Protein AF-A0A920JPE4-F1 (afdb_monomer_lite)

Secondary structure (DSSP, 8-state):
--PPPHHHHHHHHHHTSHHHHTTS-HHHHHHSTTPEEEE--TTSSS-EEEEEETTEEEEES-GGG-

Foldseek 3Di:
DPPDDPVQVVVQVVCLDPVNLVVDPQVCLVVCAPPWDWDDDPPDPAIWIWHRHNSGIHIDRDPVVD

Radius of gyration: 12.26 Å; chains: 1; bounding box: 34×23×29 Å

Sequence (66 aa):
MKKESTTLSIINRFLSSEKILKSIPDSLFTDLAEKIIKLRIDDISYDIYLELSENSITLSESSDKF

Structure (mmCIF, N/CA/C/O backbone):
data_AF-A0A920JPE4-F1
#
_entry.id   AF-A0A920JPE4-F1
#
loop_
_atom_site.group_PDB
_atom_site.id
_atom_site.type_symbol
_atom_site.label_atom_id
_atom_site.label_alt_id
_atom_site.label_comp_id
_atom_site.label_asym_id
_atom_site.label_entity_id
_atom_site.label_seq_id
_atom_site.pdbx_PDB_ins_code
_atom_site.Cartn_x
_atom_site.Cartn_y
_atom_site.Cartn_z
_atom_site.occupancy
_atom_site.B_iso_or_equiv
_atom_site.auth_seq_id
_atom_site.auth_comp_id
_atom_site.auth_asym_id
_atom_site.auth_atom_id
_atom_site.pdbx_PDB_model_num
ATOM 1 N N . MET A 1 1 ? 22.381 -8.781 -4.277 1.00 37.91 1 MET A N 1
ATOM 2 C CA . MET A 1 1 ? 21.452 -7.924 -3.508 1.00 37.91 1 MET A CA 1
ATOM 3 C C . MET A 1 1 ? 20.786 -6.961 -4.479 1.00 37.91 1 MET A C 1
ATOM 5 O O . MET A 1 1 ? 21.484 -6.115 -5.027 1.00 37.91 1 MET A O 1
ATOM 9 N N . LYS A 1 2 ? 19.488 -7.123 -4.773 1.00 45.84 2 LYS A N 1
ATOM 10 C CA . LYS A 1 2 ? 18.748 -6.121 -5.556 1.00 45.84 2 LYS A CA 1
ATOM 11 C C . LYS A 1 2 ? 18.652 -4.864 -4.686 1.00 45.84 2 LYS A C 1
ATOM 13 O O . LYS A 1 2 ? 18.062 -4.930 -3.613 1.00 45.84 2 LYS A O 1
ATOM 18 N N . LYS A 1 3 ? 19.308 -3.773 -5.094 1.00 50.00 3 LYS A N 1
ATOM 19 C CA . LYS A 1 3 ? 19.095 -2.456 -4.481 1.00 50.00 3 LYS A CA 1
ATOM 20 C C . LYS A 1 3 ? 17.620 -2.133 -4.677 1.00 50.00 3 LYS A C 1
ATOM 22 O O . LYS A 1 3 ? 17.190 -2.044 -5.820 1.00 50.00 3 LYS A O 1
ATOM 27 N N . GLU A 1 4 ? 16.859 -2.002 -3.598 1.00 56.59 4 GLU A N 1
ATOM 28 C CA . GLU A 1 4 ? 15.566 -1.330 -3.702 1.00 56.59 4 GLU A CA 1
ATOM 29 C C . GLU A 1 4 ? 15.803 0.048 -4.309 1.00 56.59 4 GLU A C 1
ATOM 31 O O . GLU A 1 4 ? 16.732 0.757 -3.904 1.00 56.59 4 GLU A O 1
ATOM 36 N N . SER A 1 5 ? 15.016 0.387 -5.328 1.00 66.62 5 SER A N 1
ATOM 37 C CA . SER A 1 5 ? 15.030 1.716 -5.921 1.00 66.62 5 SER A CA 1
ATOM 38 C C . SER A 1 5 ? 14.900 2.749 -4.802 1.00 66.62 5 SER A C 1
ATOM 40 O O . SER A 1 5 ? 13.978 2.680 -3.987 1.00 66.62 5 SER A O 1
ATOM 42 N N . THR A 1 6 ? 15.834 3.703 -4.733 1.00 73.75 6 THR A N 1
ATOM 43 C CA . THR A 1 6 ? 15.840 4.760 -3.706 1.00 73.75 6 THR A CA 1
ATOM 44 C C . THR A 1 6 ? 14.502 5.504 -3.663 1.00 73.75 6 THR A C 1
ATOM 46 O O . THR A 1 6 ? 14.077 5.968 -2.613 1.00 73.75 6 THR A O 1
ATOM 49 N N . THR A 1 7 ? 13.800 5.576 -4.794 1.00 77.56 7 THR A N 1
ATOM 50 C CA . THR A 1 7 ? 12.460 6.159 -4.887 1.0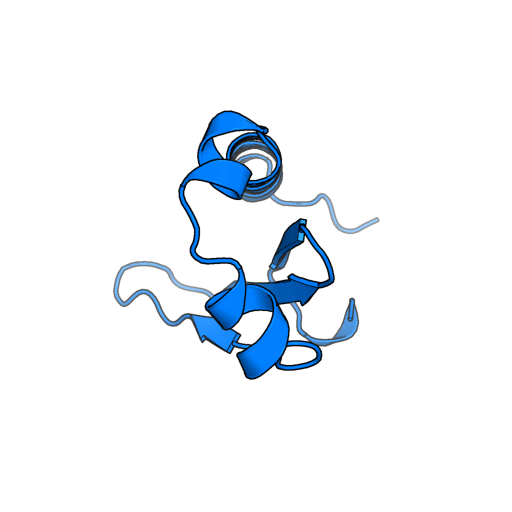0 77.56 7 THR A CA 1
ATOM 51 C C . THR A 1 7 ? 11.417 5.332 -4.133 1.00 77.56 7 THR A C 1
ATOM 53 O O . THR A 1 7 ? 10.648 5.891 -3.357 1.00 77.56 7 THR A O 1
ATOM 56 N N . LEU A 1 8 ? 11.412 4.006 -4.298 1.00 80.81 8 LEU A N 1
ATOM 57 C CA . LEU A 1 8 ? 10.484 3.117 -3.590 1.00 80.81 8 LEU A CA 1
ATOM 58 C C . LEU A 1 8 ? 10.716 3.125 -2.085 1.00 80.81 8 LEU A C 1
ATOM 60 O O . LEU A 1 8 ? 9.752 3.168 -1.327 1.00 80.81 8 LEU A O 1
ATOM 64 N N . SER A 1 9 ? 11.974 3.154 -1.641 1.00 82.50 9 SER A N 1
ATOM 65 C CA . S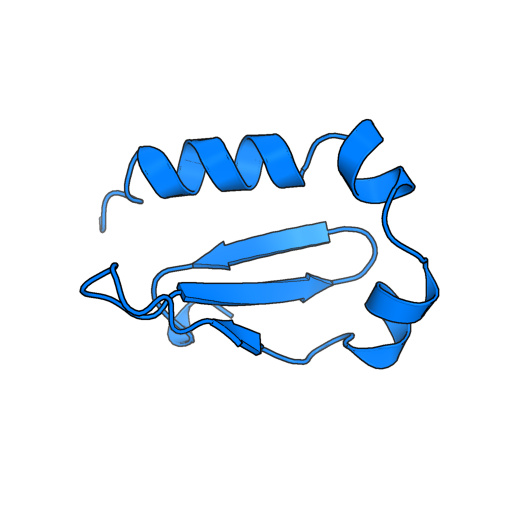ER A 1 9 ? 12.267 3.230 -0.207 1.00 82.50 9 SER A CA 1
ATOM 66 C C . SER A 1 9 ? 11.792 4.553 0.410 1.00 82.50 9 SER A C 1
ATOM 68 O O . SER A 1 9 ? 11.270 4.557 1.526 1.00 82.50 9 SER A O 1
ATOM 70 N N . ILE A 1 10 ? 11.892 5.668 -0.324 1.00 85.44 10 ILE A N 1
ATOM 71 C CA . ILE A 1 10 ? 11.343 6.966 0.097 1.00 85.44 10 ILE A CA 1
ATOM 72 C C . ILE A 1 10 ? 9.812 6.916 0.176 1.00 85.44 10 ILE A C 1
ATOM 74 O O . ILE A 1 10 ? 9.246 7.369 1.173 1.00 85.44 10 ILE A O 1
ATOM 78 N N . ILE A 1 11 ? 9.142 6.356 -0.835 1.00 85.69 11 ILE A N 1
ATOM 79 C CA . ILE A 1 11 ? 7.675 6.262 -0.857 1.00 85.69 11 ILE A CA 1
ATOM 80 C C . ILE A 1 11 ? 7.178 5.353 0.268 1.00 85.69 11 ILE A C 1
ATOM 82 O O . ILE A 1 11 ? 6.291 5.754 1.016 1.00 85.69 11 ILE A O 1
ATOM 86 N N . ASN A 1 12 ? 7.786 4.181 0.457 1.00 87.81 12 ASN A N 1
ATOM 87 C CA . ASN A 1 12 ? 7.431 3.283 1.556 1.00 87.81 12 ASN A CA 1
ATOM 88 C C . ASN A 1 12 ? 7.591 3.975 2.910 1.00 87.81 12 ASN A C 1
ATOM 90 O O . ASN A 1 12 ? 6.673 3.941 3.721 1.00 87.81 12 ASN A O 1
ATOM 94 N N . ARG A 1 13 ? 8.684 4.718 3.126 1.00 88.50 13 ARG A N 1
ATOM 95 C CA . ARG A 1 13 ? 8.866 5.495 4.361 1.00 88.50 13 ARG A CA 1
ATOM 96 C C . ARG A 1 13 ? 7.775 6.552 4.570 1.00 88.50 13 ARG A C 1
ATOM 98 O O . ARG A 1 13 ? 7.392 6.808 5.710 1.00 88.50 13 ARG A O 1
ATOM 105 N N . PHE A 1 14 ? 7.292 7.177 3.497 1.00 88.19 14 PHE A N 1
ATOM 106 C CA . PHE A 1 14 ? 6.168 8.111 3.559 1.00 88.19 14 PHE A CA 1
ATOM 107 C C . PHE A 1 14 ? 4.854 7.400 3.923 1.00 88.19 14 PHE A C 1
ATOM 109 O O . PHE A 1 14 ? 4.139 7.863 4.817 1.00 88.19 14 PHE A O 1
ATOM 116 N N . LEU A 1 15 ? 4.572 6.258 3.290 1.00 88.44 15 LEU A N 1
ATOM 117 C CA . LEU A 1 15 ? 3.377 5.446 3.541 1.00 88.44 15 LEU A CA 1
ATOM 118 C C . LEU A 1 15 ? 3.349 4.854 4.956 1.00 88.44 15 LEU A C 1
ATOM 120 O O . LEU A 1 15 ? 2.284 4.782 5.559 1.00 88.44 15 LEU A O 1
ATOM 124 N N . SER A 1 16 ? 4.511 4.523 5.528 1.00 88.31 16 SER A N 1
ATOM 125 C CA . SER A 1 16 ? 4.631 4.056 6.917 1.00 88.31 16 SER A CA 1
ATOM 126 C C . SER A 1 16 ? 4.451 5.159 7.968 1.00 88.31 16 SER A C 1
ATOM 128 O O . SER A 1 16 ? 4.548 4.885 9.164 1.00 88.31 16 SER A O 1
ATOM 130 N N . SER A 1 17 ? 4.246 6.420 7.573 1.00 91.19 17 SER A N 1
ATOM 13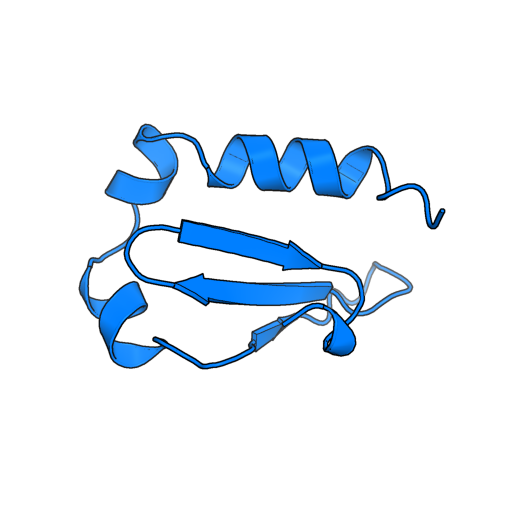1 C CA . SER A 1 17 ? 4.034 7.487 8.550 1.00 91.19 17 SER A CA 1
ATOM 132 C C . SER A 1 17 ? 2.658 7.367 9.209 1.00 91.19 17 SER A C 1
ATOM 134 O O . SER A 1 17 ? 1.641 7.167 8.549 1.00 91.19 17 SER A O 1
ATOM 136 N N . GLU A 1 18 ? 2.609 7.562 10.527 1.00 89.12 18 GLU A N 1
ATOM 137 C CA . GLU A 1 18 ? 1.379 7.421 11.319 1.00 89.12 18 GLU A CA 1
ATOM 138 C C . GLU A 1 18 ? 0.239 8.316 10.805 1.00 89.12 18 GLU A C 1
ATOM 140 O O . GLU A 1 18 ? -0.923 7.917 10.800 1.00 89.12 18 GLU A O 1
ATOM 145 N N . LYS A 1 19 ? 0.571 9.520 10.321 1.00 89.50 19 LYS A N 1
ATOM 146 C CA . LYS A 1 19 ? -0.401 10.452 9.738 1.00 89.50 19 LYS A CA 1
ATOM 147 C C . LYS A 1 19 ? -1.067 9.881 8.483 1.00 89.50 19 LYS A C 1
ATOM 149 O O . LYS A 1 19 ? -2.255 10.112 8.286 1.00 89.50 19 LYS A O 1
ATOM 154 N N . ILE A 1 20 ? -0.307 9.172 7.647 1.00 88.69 20 ILE A N 1
ATOM 155 C CA . ILE A 1 20 ? -0.836 8.529 6.443 1.00 88.69 20 ILE A CA 1
ATOM 156 C C . ILE A 1 20 ? -1.664 7.312 6.831 1.00 88.69 20 ILE A C 1
ATOM 158 O O . ILE A 1 20 ? -2.815 7.233 6.415 1.00 88.69 20 ILE A O 1
ATOM 162 N N . LEU A 1 21 ? -1.150 6.436 7.695 1.00 86.25 21 LEU A N 1
ATOM 163 C CA . LEU A 1 21 ? -1.891 5.252 8.142 1.00 86.25 21 LEU A CA 1
ATOM 164 C C . LEU A 1 21 ? -3.243 5.625 8.772 1.00 86.25 21 LEU A C 1
ATOM 166 O O . LEU A 1 21 ? -4.265 5.072 8.389 1.00 86.25 21 LEU A O 1
ATOM 170 N N . LYS A 1 22 ? -3.283 6.650 9.634 1.00 87.81 22 LYS A N 1
ATOM 171 C CA . LYS A 1 22 ? -4.527 7.159 10.248 1.00 87.81 22 LYS A CA 1
ATOM 172 C C . LYS A 1 22 ? -5.484 7.854 9.277 1.00 87.81 22 LYS A C 1
ATOM 174 O O . LYS A 1 22 ? -6.630 8.105 9.636 1.00 87.81 22 LYS A O 1
ATOM 179 N N . SER A 1 23 ? -5.017 8.238 8.089 1.00 87.94 23 SER A N 1
ATOM 180 C CA . SER A 1 23 ? -5.875 8.846 7.063 1.00 87.94 23 SER A CA 1
ATOM 181 C C . SER A 1 23 ? -6.641 7.809 6.243 1.00 87.94 23 SER A C 1
ATOM 183 O O . SER A 1 23 ? -7.543 8.170 5.489 1.00 87.94 23 SER A O 1
ATOM 185 N N . ILE A 1 24 ? -6.281 6.534 6.384 1.00 83.56 24 ILE A N 1
ATOM 186 C CA . ILE A 1 24 ? -6.834 5.437 5.606 1.00 83.56 24 ILE A CA 1
ATOM 187 C C . ILE A 1 24 ? -7.905 4.754 6.455 1.00 83.56 24 ILE A C 1
ATOM 189 O O . ILE A 1 24 ? -7.623 4.379 7.589 1.00 83.56 24 ILE A O 1
ATOM 193 N N . PRO A 1 25 ? -9.137 4.611 5.939 1.00 86.12 25 PRO A N 1
ATOM 194 C CA . PRO A 1 25 ? -10.194 3.887 6.629 1.00 86.12 25 PRO A CA 1
ATOM 195 C C . PRO A 1 25 ? -9.753 2.479 7.034 1.00 86.12 25 PRO A C 1
ATOM 197 O O . PRO A 1 25 ? -9.282 1.724 6.187 1.00 86.12 25 PRO A O 1
ATOM 200 N N . ASP A 1 26 ? -9.990 2.094 8.288 1.00 81.88 26 ASP A N 1
ATOM 201 C CA . ASP A 1 26 ? -9.664 0.749 8.790 1.00 81.88 26 ASP A CA 1
ATOM 202 C C . ASP A 1 26 ? -10.286 -0.362 7.924 1.00 81.88 26 ASP A C 1
ATOM 204 O O . ASP A 1 26 ? -9.679 -1.410 7.712 1.00 81.88 26 ASP A O 1
ATOM 208 N N . SER A 1 27 ? -11.458 -0.092 7.332 1.00 82.19 27 SER A N 1
ATOM 209 C CA . SER A 1 27 ? -12.146 -1.008 6.418 1.00 82.19 27 SER A CA 1
ATOM 210 C C . SER A 1 27 ? -11.305 -1.394 5.196 1.00 82.19 27 SER A C 1
ATOM 212 O O . SER A 1 27 ? -11.437 -2.500 4.686 1.00 82.19 27 SER A O 1
ATOM 214 N N . LEU A 1 28 ? -10.414 -0.515 4.720 1.00 78.62 28 LEU A N 1
ATOM 215 C CA . LEU A 1 28 ? -9.519 -0.835 3.603 1.00 78.62 28 LEU A CA 1
ATOM 216 C C . LEU A 1 28 ? -8.498 -1.905 3.986 1.00 78.62 28 LEU A C 1
ATOM 218 O O . LEU A 1 28 ? -8.208 -2.769 3.163 1.00 78.62 28 LEU A O 1
ATOM 222 N N . PHE A 1 29 ? -7.980 -1.872 5.215 1.00 76.62 29 PHE A N 1
ATOM 223 C CA . PHE A 1 29 ? -7.040 -2.886 5.687 1.00 76.62 29 PHE A CA 1
ATOM 224 C C . PHE A 1 29 ? -7.729 -4.230 5.904 1.00 76.62 29 PHE A C 1
ATOM 226 O O . PHE A 1 29 ? -7.120 -5.251 5.623 1.00 76.62 29 PHE A O 1
ATOM 233 N N . THR A 1 30 ? -8.996 -4.254 6.330 1.00 77.31 30 THR A N 1
ATOM 234 C CA . THR A 1 30 ? -9.748 -5.508 6.505 1.00 77.31 30 THR A CA 1
ATOM 235 C C . THR A 1 30 ? -10.255 -6.095 5.188 1.00 77.31 30 THR A C 1
ATOM 237 O O . THR A 1 30 ? -10.157 -7.300 4.977 1.00 77.31 30 THR A O 1
ATOM 240 N N . ASP A 1 31 ? -10.774 -5.267 4.277 1.00 74.12 31 ASP A N 1
ATOM 241 C CA . ASP A 1 31 ? -11.399 -5.735 3.027 1.00 74.12 31 ASP A CA 1
ATOM 242 C C . ASP A 1 31 ? -10.368 -6.201 1.987 1.00 74.12 31 ASP A C 1
ATOM 244 O O . ASP A 1 31 ? -10.668 -6.980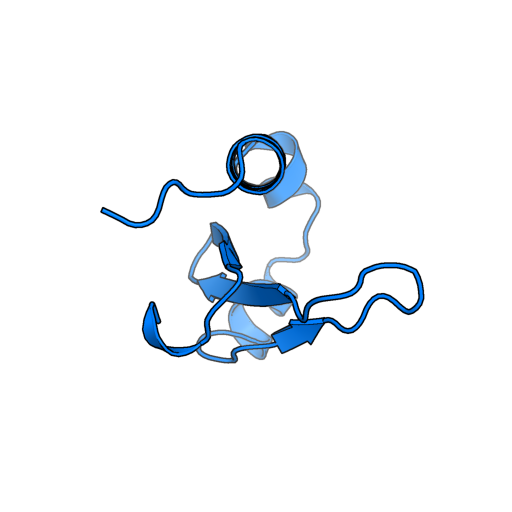 1.064 1.00 74.12 31 ASP A O 1
ATOM 248 N N . LEU A 1 32 ? -9.147 -5.682 2.113 1.00 71.75 32 LEU A N 1
ATOM 249 C CA . LEU A 1 32 ? -8.022 -5.956 1.230 1.00 71.75 32 LEU A CA 1
ATOM 250 C C . LEU A 1 32 ? -6.864 -6.653 1.944 1.00 71.75 32 LEU A C 1
ATOM 252 O O . LEU A 1 32 ? -5.830 -6.856 1.308 1.00 71.75 32 LEU A O 1
ATOM 256 N N . ALA A 1 33 ? -7.043 -7.050 3.210 1.00 66.00 33 ALA A N 1
ATOM 257 C CA . ALA A 1 33 ? -6.108 -7.929 3.899 1.00 66.00 33 ALA A CA 1
ATOM 258 C C . ALA A 1 33 ? -5.781 -9.121 2.989 1.00 66.00 33 ALA A C 1
ATOM 260 O O . ALA A 1 33 ? -6.683 -9.733 2.411 1.00 66.00 33 ALA A O 1
ATOM 261 N N . GLU A 1 34 ? -4.486 -9.402 2.827 1.00 68.69 34 GLU A N 1
ATOM 262 C CA . GLU A 1 34 ? -3.947 -10.511 2.020 1.00 68.69 34 GLU A CA 1
ATOM 263 C C . GLU A 1 34 ? -4.104 -10.368 0.493 1.00 68.69 34 GLU A C 1
ATOM 265 O O . GLU A 1 34 ? -3.740 -11.275 -0.261 1.00 68.69 34 GLU A O 1
ATOM 270 N N . LYS A 1 35 ? -4.604 -9.231 -0.011 1.00 72.12 35 LYS A N 1
ATOM 271 C CA . LYS A 1 35 ? -4.664 -8.969 -1.456 1.00 72.12 35 LYS A CA 1
ATOM 272 C C . LYS A 1 35 ? -3.446 -8.178 -1.915 1.00 72.12 35 LYS A C 1
ATOM 274 O O . LYS A 1 35 ? -3.171 -7.086 -1.427 1.00 72.12 35 LYS A O 1
ATOM 279 N N . ILE A 1 36 ? -2.781 -8.686 -2.949 1.00 71.00 36 ILE A N 1
ATOM 280 C CA . ILE A 1 36 ? -1.759 -7.939 -3.685 1.00 71.00 36 ILE A CA 1
ATOM 281 C C . ILE A 1 36 ? -2.456 -7.124 -4.777 1.00 71.00 36 ILE A C 1
ATOM 283 O O . ILE A 1 36 ? -3.047 -7.680 -5.708 1.00 71.00 36 ILE A O 1
ATOM 287 N N . ILE A 1 37 ? -2.375 -5.798 -4.685 1.00 76.81 37 ILE A N 1
ATOM 288 C CA . ILE A 1 37 ? -2.931 -4.888 -5.688 1.00 76.81 37 ILE A CA 1
ATOM 289 C C . ILE A 1 37 ? -1.829 -4.512 -6.669 1.00 76.81 37 ILE A C 1
ATOM 291 O O . ILE A 1 37 ? -0.833 -3.889 -6.311 1.00 76.81 37 ILE A O 1
ATOM 295 N N . LYS A 1 38 ? -2.018 -4.859 -7.940 1.00 78.06 38 LYS A N 1
ATOM 296 C CA . LYS A 1 38 ? -1.116 -4.438 -9.010 1.00 78.06 38 LYS A CA 1
ATOM 297 C C . LYS A 1 38 ? -1.498 -3.039 -9.496 1.00 78.06 38 LYS A C 1
ATOM 299 O O . LYS A 1 38 ? -2.563 -2.854 -10.081 1.00 78.06 38 LYS A O 1
ATOM 304 N N . LEU A 1 39 ? -0.615 -2.071 -9.282 1.00 76.88 39 LEU A N 1
ATOM 305 C CA . LEU A 1 39 ? -0.734 -0.703 -9.771 1.00 76.88 39 LEU A CA 1
ATOM 306 C C . LEU A 1 39 ? 0.040 -0.570 -11.085 1.00 76.88 39 LEU A C 1
ATOM 308 O O . LEU A 1 39 ? 1.264 -0.714 -11.127 1.00 76.88 39 LEU A O 1
ATOM 312 N N . ARG A 1 40 ? -0.689 -0.273 -12.162 1.00 70.88 40 ARG A N 1
ATOM 313 C CA . ARG A 1 40 ? -0.106 0.170 -13.428 1.00 70.88 40 ARG A CA 1
ATOM 314 C C . ARG A 1 40 ? -0.220 1.687 -13.495 1.00 70.88 40 ARG A C 1
ATOM 316 O O . ARG A 1 40 ? -1.320 2.221 -13.410 1.00 70.88 40 ARG A O 1
ATOM 323 N N . ILE A 1 41 ? 0.916 2.359 -13.620 1.00 69.75 41 ILE A N 1
ATOM 324 C CA . ILE A 1 41 ? 0.990 3.808 -13.802 1.00 69.75 41 ILE A CA 1
ATOM 325 C C . ILE A 1 41 ? 1.466 4.016 -15.234 1.00 69.75 41 ILE A C 1
ATOM 327 O O . ILE A 1 41 ? 2.579 3.614 -15.554 1.00 69.75 41 ILE A O 1
ATOM 331 N N . ASP A 1 42 ? 0.620 4.592 -16.092 1.00 73.38 42 ASP A N 1
ATOM 332 C CA . ASP A 1 42 ? 0.851 4.638 -17.547 1.00 73.38 42 ASP A CA 1
ATOM 333 C C . ASP A 1 42 ? 2.162 5.349 -17.943 1.00 73.38 42 ASP A C 1
ATOM 335 O O . ASP A 1 42 ? 2.751 5.028 -18.973 1.00 73.38 42 ASP A O 1
ATOM 339 N N . ASP A 1 43 ? 2.669 6.237 -17.082 1.00 72.56 43 ASP A N 1
ATOM 340 C CA . ASP A 1 43 ? 3.929 6.968 -17.273 1.00 72.56 43 ASP A CA 1
ATOM 341 C C . ASP A 1 43 ? 5.157 6.304 -16.613 1.00 72.56 43 ASP A C 1
ATOM 343 O O . ASP A 1 43 ? 6.255 6.868 -16.624 1.00 72.56 43 ASP A O 1
ATOM 347 N N . ILE A 1 44 ? 5.010 5.112 -16.020 1.00 66.69 44 ILE A N 1
ATOM 348 C CA . ILE A 1 44 ? 6.111 4.360 -15.404 1.00 66.69 44 ILE A CA 1
ATOM 349 C C . ILE A 1 44 ? 6.276 3.018 -16.116 1.00 66.69 44 ILE A C 1
ATOM 351 O O . ILE A 1 44 ? 5.348 2.234 -16.278 1.00 66.69 44 ILE A O 1
ATOM 355 N N . SER A 1 45 ? 7.508 2.729 -16.528 1.00 70.31 45 SER A N 1
ATOM 356 C CA . SER A 1 45 ? 7.874 1.564 -17.343 1.00 70.31 45 SER A CA 1
ATOM 357 C C . SER A 1 45 ? 7.910 0.227 -16.588 1.00 70.31 45 SER A C 1
ATOM 359 O O . SER A 1 45 ? 8.361 -0.777 -17.141 1.00 70.31 45 SER A O 1
ATOM 361 N N . TYR A 1 46 ? 7.446 0.190 -15.340 1.00 71.25 46 TYR A N 1
ATOM 362 C CA . TYR A 1 46 ? 7.375 -1.016 -14.523 1.00 71.25 46 TYR A CA 1
ATOM 363 C C . TYR A 1 46 ? 6.115 -1.022 -13.659 1.00 71.25 46 TYR A C 1
ATOM 365 O O . TYR A 1 46 ? 5.615 0.021 -13.239 1.00 71.25 46 TYR A O 1
ATOM 373 N N . ASP A 1 47 ? 5.609 -2.226 -13.401 1.00 79.19 47 ASP A N 1
ATOM 374 C CA . ASP A 1 47 ? 4.477 -2.430 -12.508 1.00 79.19 47 ASP A CA 1
ATOM 375 C C . ASP A 1 47 ? 4.924 -2.273 -11.045 1.00 79.19 47 ASP A C 1
ATOM 377 O O . ASP A 1 47 ? 6.003 -2.735 -10.661 1.00 79.19 47 ASP A O 1
ATOM 381 N N . ILE A 1 48 ? 4.071 -1.662 -10.221 1.00 82.12 48 ILE A N 1
ATOM 382 C CA . ILE A 1 48 ? 4.268 -1.564 -8.772 1.00 82.12 48 ILE A CA 1
ATOM 383 C C . ILE A 1 48 ? 3.179 -2.388 -8.092 1.00 82.12 48 ILE A C 1
ATOM 385 O O . ILE A 1 48 ? 2.003 -2.300 -8.432 1.00 82.12 48 ILE A O 1
ATOM 389 N N . TYR A 1 49 ? 3.566 -3.198 -7.124 1.00 84.06 49 TYR A N 1
ATOM 390 C CA . TYR A 1 49 ? 2.669 -4.005 -6.313 1.00 84.06 49 TYR A CA 1
ATOM 391 C C . T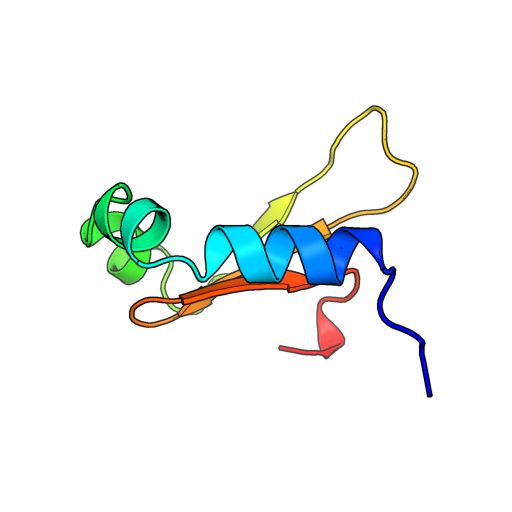YR A 1 49 ? 2.481 -3.320 -4.971 1.00 84.06 49 TYR A C 1
ATOM 393 O O . TYR A 1 49 ? 3.465 -2.961 -4.329 1.00 84.06 49 TYR A O 1
ATOM 401 N N . LEU A 1 50 ? 1.229 -3.134 -4.575 1.00 84.19 50 LEU A N 1
ATOM 402 C CA . LEU A 1 50 ? 0.829 -2.622 -3.278 1.00 84.19 50 LEU A CA 1
ATOM 403 C C . LEU A 1 50 ? 0.321 -3.784 -2.426 1.00 84.19 50 LEU A C 1
ATOM 405 O O . LEU A 1 50 ? -0.552 -4.544 -2.848 1.00 84.19 50 LEU A O 1
ATOM 409 N N . GLU A 1 51 ? 0.873 -3.886 -1.229 1.00 82.50 51 GLU A N 1
ATOM 410 C CA . GLU A 1 51 ? 0.464 -4.818 -0.190 1.00 82.50 51 GLU A CA 1
ATOM 411 C C . GLU A 1 51 ? -0.184 -4.036 0.954 1.00 82.50 51 GLU A C 1
ATOM 413 O O . GLU A 1 51 ? 0.331 -2.993 1.377 1.00 82.50 51 GLU A O 1
ATOM 418 N N . LEU A 1 52 ? -1.307 -4.559 1.445 1.00 80.25 52 LEU A N 1
ATOM 419 C CA . LEU A 1 52 ? -1.982 -4.097 2.651 1.00 80.25 52 LEU A CA 1
ATOM 420 C C . LEU A 1 52 ? -1.948 -5.226 3.681 1.00 80.25 52 LEU A C 1
ATOM 422 O O . LEU A 1 52 ? -2.469 -6.315 3.436 1.00 80.25 52 LEU A O 1
ATOM 426 N N . SER A 1 53 ? -1.357 -4.952 4.838 1.00 75.75 53 SER A N 1
ATOM 427 C CA . SER A 1 53 ? -1.433 -5.819 6.018 1.00 75.75 53 SER A CA 1
ATOM 428 C C . SER A 1 53 ? -2.010 -5.037 7.192 1.00 75.75 53 SER A C 1
ATOM 430 O O . SER A 1 53 ? -2.238 -3.833 7.062 1.00 75.75 53 SER A O 1
ATOM 432 N N . GLU A 1 54 ? -2.281 -5.698 8.324 1.00 72.88 54 GLU A N 1
ATOM 433 C CA . GLU A 1 54 ? -2.799 -5.022 9.520 1.00 72.88 54 GLU A CA 1
ATOM 434 C C . GLU A 1 54 ? -1.922 -3.806 9.861 1.00 72.88 54 GLU A C 1
ATOM 436 O O . GLU A 1 54 ? -0.800 -3.920 10.355 1.00 72.88 54 GLU A O 1
ATOM 441 N N . ASN A 1 55 ? -2.455 -2.621 9.556 1.00 74.50 55 ASN A N 1
ATOM 442 C CA . ASN A 1 55 ? -1.861 -1.309 9.790 1.00 74.50 55 ASN A CA 1
ATOM 443 C C . ASN A 1 55 ? -0.576 -1.007 9.003 1.00 74.50 55 ASN A C 1
ATOM 445 O O . ASN A 1 55 ? 0.224 -0.172 9.439 1.00 74.50 55 ASN A O 1
ATOM 449 N N . SER A 1 56 ? -0.356 -1.636 7.847 1.00 82.44 56 SER A N 1
ATOM 450 C CA . SER A 1 56 ? 0.796 -1.302 7.006 1.00 82.44 56 SER A CA 1
ATOM 451 C C . SER A 1 56 ? 0.476 -1.286 5.514 1.00 82.44 56 SER A C 1
ATOM 453 O O . SER A 1 56 ? -0.406 -1.999 5.037 1.00 82.44 56 SER A O 1
ATOM 455 N N . ILE A 1 57 ? 1.207 -0.434 4.788 1.00 86.31 57 ILE A N 1
ATOM 456 C CA . ILE A 1 57 ? 1.142 -0.311 3.332 1.00 86.31 57 ILE A CA 1
ATOM 457 C C . ILE A 1 57 ? 2.558 -0.332 2.791 1.00 86.31 57 ILE A C 1
ATOM 459 O O . ILE A 1 57 ? 3.374 0.519 3.161 1.00 86.31 57 ILE A O 1
ATOM 463 N N . THR A 1 58 ? 2.815 -1.264 1.880 1.00 86.31 58 THR A N 1
ATOM 464 C CA . THR A 1 58 ? 4.132 -1.438 1.270 1.00 86.31 58 THR A CA 1
ATOM 465 C C . THR A 1 58 ? 4.007 -1.523 -0.242 1.00 86.31 58 THR A C 1
ATOM 467 O O . THR A 1 58 ? 3.104 -2.161 -0.775 1.00 86.31 58 THR A O 1
ATOM 470 N N . LEU A 1 59 ? 4.931 -0.873 -0.943 1.00 87.62 59 LEU A N 1
ATOM 471 C CA . LEU A 1 59 ? 5.105 -0.964 -2.384 1.00 87.62 59 LEU A CA 1
ATOM 472 C C . LEU A 1 59 ? 6.341 -1.804 -2.729 1.00 87.62 59 LEU A C 1
ATOM 474 O O . LEU A 1 59 ? 7.396 -1.652 -2.106 1.00 87.62 59 LEU A O 1
ATOM 478 N N . SER A 1 60 ? 6.243 -2.633 -3.768 1.00 84.31 60 SER A N 1
ATOM 479 C CA . SER A 1 60 ? 7.348 -3.432 -4.319 1.00 84.31 60 SER A CA 1
ATOM 480 C C . SER A 1 60 ? 7.302 -3.480 -5.843 1.00 84.31 60 SER A C 1
ATOM 482 O O . SER A 1 60 ? 6.251 -3.354 -6.457 1.00 84.31 60 SER A O 1
ATOM 484 N N . GLU A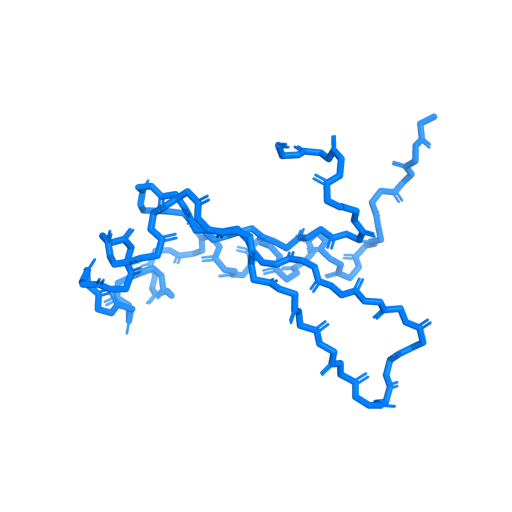 1 61 ? 8.449 -3.732 -6.466 1.00 81.94 61 GLU A N 1
ATOM 485 C CA . GLU A 1 61 ? 8.583 -3.968 -7.915 1.00 81.94 61 GLU A CA 1
ATOM 486 C C . GLU A 1 61 ? 8.366 -5.447 -8.291 1.00 81.94 61 GLU A C 1
ATOM 488 O O . GLU A 1 61 ? 8.483 -5.831 -9.453 1.00 81.94 61 GLU A O 1
ATOM 493 N N . SER A 1 62 ? 8.108 -6.316 -7.311 1.00 76.00 62 SER A N 1
ATOM 494 C CA . SER A 1 62 ? 7.903 -7.752 -7.514 1.00 76.00 62 SER A CA 1
ATOM 495 C C . SER A 1 62 ? 6.847 -8.284 -6.558 1.00 76.00 62 SER A C 1
ATOM 497 O O . SER A 1 62 ? 6.870 -7.953 -5.373 1.00 76.00 62 SER A O 1
ATOM 499 N N . SER A 1 63 ? 5.974 -9.142 -7.089 1.00 68.31 63 SER A N 1
ATOM 500 C CA . SER A 1 63 ? 5.013 -9.928 -6.319 1.00 68.31 63 SER A CA 1
ATOM 501 C C . SER A 1 63 ? 5.665 -11.041 -5.496 1.00 68.31 63 SER A C 1
ATOM 503 O O . SER A 1 63 ? 5.068 -11.493 -4.537 1.00 68.31 63 SER A O 1
ATOM 505 N N . ASP A 1 64 ? 6.881 -11.476 -5.848 1.00 67.06 64 ASP A N 1
ATOM 506 C CA . ASP A 1 64 ? 7.546 -12.642 -5.235 1.00 67.06 64 ASP A CA 1
ATOM 507 C C . ASP A 1 64 ? 8.134 -12.342 -3.847 1.00 67.06 64 ASP A C 1
ATOM 509 O O . ASP A 1 64 ? 8.672 -13.228 -3.186 1.00 67.06 64 ASP A O 1
ATOM 513 N N . LYS A 1 65 ? 8.121 -11.070 -3.434 1.00 57.62 65 LYS A N 1
ATOM 514 C CA . LYS A 1 65 ? 8.571 -10.633 -2.108 1.00 57.62 65 LYS A CA 1
ATOM 515 C C . LYS A 1 65 ? 7.471 -10.734 -1.039 1.00 57.62 65 LYS A C 1
ATOM 517 O O . LYS A 1 65 ? 7.746 -10.344 0.095 1.00 57.62 65 LYS A O 1
ATOM 522 N N . PHE A 1 66 ? 6.288 -11.221 -1.405 1.00 57.41 66 PHE A N 1
ATOM 523 C CA . PHE A 1 66 ? 5.084 -11.250 -0.582 1.00 57.41 66 PHE A CA 1
ATOM 524 C C . PHE A 1 66 ? 4.560 -12.677 -0.440 1.00 57.41 66 PHE A C 1
ATOM 526 O O . PHE A 1 66 ? 4.481 -13.375 -1.478 1.00 57.41 66 PHE A O 1
#

pLDDT: mean 76.85, std 10.91, range [37.91, 91.19]